Protein AF-A0AAD7P7H9-F1 (afdb_monomer_lite)

Structure (mmCIF, N/CA/C/O backbone):
data_AF-A0AAD7P7H9-F1
#
_entry.id   AF-A0AAD7P7H9-F1
#
loop_
_atom_site.group_PDB
_atom_site.id
_atom_site.type_symbol
_atom_site.label_atom_id
_atom_site.label_alt_id
_atom_site.label_comp_id
_atom_site.label_asym_id
_atom_site.label_entity_id
_atom_site.label_seq_id
_atom_site.pdbx_PDB_ins_code
_atom_site.Cartn_x
_atom_site.Cartn_y
_atom_site.Cartn_z
_atom_site.occupancy
_atom_site.B_iso_or_equiv
_atom_site.auth_seq_id
_atom_site.auth_comp_id
_atom_site.auth_asym_id
_atom_site.auth_atom_id
_atom_site.pdbx_PDB_model_num
ATOM 1 N N . MET A 1 1 ? 11.886 15.398 31.181 1.00 36.56 1 MET A N 1
ATOM 2 C CA . MET A 1 1 ? 11.566 13.992 30.865 1.00 36.56 1 MET A CA 1
ATOM 3 C C . MET A 1 1 ? 10.344 13.972 29.964 1.00 36.56 1 MET A C 1
ATOM 5 O O . MET A 1 1 ? 9.251 14.225 30.455 1.00 36.56 1 MET A O 1
ATOM 9 N N . GLU A 1 2 ? 10.513 13.725 28.666 1.00 51.44 2 GLU A N 1
ATOM 10 C CA . GLU A 1 2 ? 9.370 13.454 27.787 1.00 51.44 2 GLU A CA 1
ATOM 11 C C . GLU A 1 2 ? 8.887 12.029 28.065 1.00 51.44 2 GLU A C 1
ATOM 13 O O . GLU A 1 2 ? 9.655 11.069 28.006 1.00 51.44 2 GLU A O 1
ATOM 18 N N . LYS A 1 3 ? 7.633 11.903 28.496 1.00 58.50 3 LYS A N 1
ATOM 19 C CA . LYS A 1 3 ? 7.016 10.623 28.843 1.00 58.50 3 LYS A CA 1
ATOM 20 C C . LYS A 1 3 ? 6.743 9.884 27.528 1.00 58.50 3 LYS A C 1
ATOM 22 O O . LYS A 1 3 ? 5.999 10.434 26.716 1.00 58.50 3 LYS A O 1
ATOM 27 N N . PRO A 1 4 ? 7.311 8.689 27.282 1.00 57.53 4 PRO A N 1
ATOM 28 C CA . PRO A 1 4 ? 7.055 7.982 26.038 1.00 57.53 4 PRO A CA 1
ATOM 29 C C . PRO A 1 4 ? 5.578 7.594 26.018 1.00 57.53 4 PRO A C 1
ATOM 31 O O . PRO A 1 4 ? 5.137 6.720 26.766 1.00 57.53 4 PRO A O 1
ATOM 34 N N . PHE A 1 5 ? 4.793 8.288 25.197 1.00 57.47 5 PHE A N 1
ATOM 35 C CA . PHE A 1 5 ? 3.492 7.783 24.796 1.00 57.47 5 PHE A CA 1
ATOM 36 C C . PHE A 1 5 ? 3.759 6.504 23.999 1.00 57.47 5 PHE A C 1
ATOM 38 O O . PHE A 1 5 ? 4.556 6.554 23.058 1.00 57.47 5 PHE A O 1
ATOM 45 N N . PRO A 1 6 ? 3.148 5.358 24.346 1.00 56.16 6 PRO A N 1
ATOM 46 C CA . PRO A 1 6 ? 3.169 4.215 23.453 1.00 56.16 6 PRO A CA 1
ATOM 47 C C . PRO A 1 6 ? 2.496 4.678 22.164 1.00 56.16 6 PRO A C 1
ATOM 49 O O . PRO A 1 6 ? 1.292 4.933 22.136 1.00 56.16 6 PRO A O 1
ATOM 52 N N . THR A 1 7 ? 3.294 4.882 21.120 1.00 59.84 7 THR A N 1
ATOM 53 C CA . THR A 1 7 ? 2.802 5.239 19.799 1.00 59.84 7 THR A CA 1
ATOM 54 C C . THR A 1 7 ? 2.010 4.040 19.308 1.00 59.84 7 THR A C 1
ATOM 56 O O . THR A 1 7 ? 2.563 3.052 18.826 1.00 59.84 7 THR A O 1
ATOM 59 N N . ALA A 1 8 ? 0.693 4.078 19.514 1.00 63.03 8 ALA A N 1
ATOM 60 C CA . ALA A 1 8 ? -0.203 3.134 18.877 1.00 63.03 8 ALA A CA 1
ATOM 61 C C . ALA A 1 8 ? 0.112 3.203 17.382 1.00 63.03 8 ALA A C 1
ATOM 63 O O . ALA A 1 8 ? 0.005 4.269 16.771 1.00 63.03 8 ALA A O 1
ATOM 64 N N . LYS A 1 9 ? 0.616 2.099 16.821 1.00 65.94 9 LYS A N 1
ATOM 65 C CA . LYS A 1 9 ? 0.969 2.067 15.405 1.00 65.94 9 LYS A CA 1
ATOM 66 C C . LYS A 1 9 ? -0.290 2.434 14.613 1.00 65.94 9 LYS A C 1
ATOM 68 O O . LYS A 1 9 ? -1.338 1.836 14.875 1.00 65.94 9 LYS A O 1
ATOM 73 N N . PRO A 1 10 ? -0.211 3.400 13.681 1.00 76.12 10 PRO A N 1
ATOM 74 C CA . PRO A 1 10 ? -1.358 3.741 12.861 1.00 76.12 10 PRO A CA 1
ATOM 75 C C . PRO A 1 10 ? -1.836 2.490 12.121 1.00 76.12 10 PRO A C 1
ATOM 77 O O . PRO A 1 10 ? -1.031 1.647 11.711 1.00 76.12 10 PRO A O 1
ATOM 80 N N . LEU A 1 11 ? -3.152 2.352 11.970 1.00 83.50 11 LEU A N 1
ATOM 81 C CA . LEU A 1 11 ? -3.725 1.230 11.235 1.00 83.50 11 LEU A CA 1
ATOM 82 C C . LEU A 1 11 ? -3.162 1.201 9.810 1.00 83.50 11 LEU A C 1
ATOM 84 O O . LEU A 1 11 ? -3.083 2.237 9.154 1.00 83.50 11 LEU A O 1
ATOM 88 N N . CYS A 1 12 ? -2.769 0.012 9.353 1.00 90.69 12 CYS A N 1
ATOM 89 C CA . CYS A 1 12 ? -2.180 -0.221 8.031 1.00 90.69 12 CYS A CA 1
ATOM 90 C C . CYS A 1 12 ? -0.883 0.565 7.739 1.00 90.69 12 CYS A C 1
ATOM 92 O O . CYS A 1 12 ? -0.497 0.736 6.580 1.00 90.69 12 CYS A O 1
ATOM 94 N N . ALA A 1 13 ? -0.200 1.073 8.777 1.00 90.00 13 ALA A N 1
ATOM 95 C CA . ALA A 1 13 ? 1.021 1.863 8.611 1.00 90.00 13 ALA A CA 1
ATOM 96 C C . ALA A 1 13 ? 2.155 1.068 7.956 1.00 90.00 13 ALA A C 1
ATOM 98 O O . ALA A 1 13 ? 2.955 1.640 7.219 1.00 90.00 13 ALA A O 1
ATOM 99 N N . GLN A 1 14 ? 2.227 -0.241 8.208 1.00 93.19 14 GLN A N 1
ATOM 100 C CA . GLN A 1 14 ? 3.265 -1.085 7.629 1.00 93.19 14 GLN A CA 1
ATOM 101 C C . GLN A 1 14 ? 3.057 -1.265 6.122 1.00 93.19 14 GLN A C 1
ATOM 103 O O . GLN A 1 14 ? 4.007 -1.142 5.354 1.00 93.19 14 GLN A O 1
ATOM 108 N N . GLU A 1 15 ? 1.822 -1.512 5.693 1.00 94.50 15 GLU A N 1
ATOM 109 C CA . GLU A 1 15 ? 1.446 -1.664 4.289 1.00 94.50 15 GLU A CA 1
ATOM 110 C C . GLU A 1 15 ? 1.676 -0.356 3.525 1.00 94.50 15 GLU A C 1
ATOM 112 O O . GLU A 1 15 ? 2.248 -0.367 2.434 1.00 94.50 15 GLU A O 1
ATOM 117 N N . ALA A 1 16 ? 1.308 0.779 4.129 1.00 94.31 16 ALA A N 1
ATOM 118 C CA . ALA A 1 16 ? 1.560 2.099 3.562 1.00 94.31 16 ALA A CA 1
ATOM 119 C C . ALA A 1 16 ? 3.064 2.373 3.422 1.00 94.31 16 ALA A C 1
ATOM 121 O O . ALA A 1 16 ? 3.514 2.781 2.353 1.00 94.31 16 ALA A O 1
ATOM 122 N N . LEU A 1 17 ? 3.852 2.093 4.465 1.00 95.62 17 LEU A N 1
ATOM 123 C CA . LEU A 1 17 ? 5.305 2.257 4.434 1.00 95.62 17 LEU A CA 1
ATOM 124 C C . LEU A 1 17 ? 5.955 1.374 3.363 1.00 95.62 17 LEU A C 1
ATOM 126 O O . LEU A 1 17 ? 6.815 1.842 2.624 1.00 95.62 17 LEU A O 1
ATOM 130 N N . ASN A 1 18 ? 5.529 0.117 3.241 1.00 96.88 18 ASN A N 1
ATOM 131 C CA . ASN A 1 18 ? 6.058 -0.796 2.231 1.00 96.88 18 ASN A CA 1
ATOM 132 C C . ASN A 1 18 ? 5.779 -0.288 0.811 1.00 96.88 18 ASN A C 1
ATOM 134 O O . ASN A 1 18 ? 6.671 -0.328 -0.035 1.00 96.88 18 ASN A O 1
ATOM 138 N N . LEU A 1 19 ? 4.567 0.215 0.551 1.00 97.50 19 LEU A N 1
ATOM 139 C CA . LEU A 1 19 ? 4.215 0.797 -0.742 1.00 97.50 19 LEU A CA 1
ATOM 140 C C . LEU A 1 19 ? 5.036 2.062 -1.040 1.00 97.50 19 LEU A C 1
ATOM 142 O O . LEU A 1 19 ? 5.552 2.198 -2.148 1.00 97.50 19 LEU A O 1
ATOM 146 N N . LEU A 1 20 ? 5.193 2.952 -0.053 1.00 97.19 20 LEU A N 1
ATOM 147 C CA . LEU A 1 20 ? 6.016 4.161 -0.179 1.00 97.19 20 LEU A CA 1
ATOM 148 C C . LEU A 1 20 ? 7.480 3.821 -0.469 1.00 97.19 20 LEU A C 1
ATOM 150 O O . LEU A 1 20 ? 8.088 4.428 -1.342 1.00 97.19 20 LEU A O 1
ATOM 154 N N . ASN A 1 21 ? 8.035 2.818 0.208 1.00 97.88 21 ASN A N 1
ATOM 155 C CA . ASN A 1 21 ? 9.392 2.363 -0.070 1.00 97.88 21 ASN A CA 1
ATOM 156 C C . ASN A 1 21 ? 9.495 1.780 -1.486 1.00 97.88 21 ASN A C 1
ATOM 158 O O . ASN A 1 21 ? 10.422 2.127 -2.210 1.00 97.88 21 ASN A O 1
ATOM 162 N N . CYS A 1 22 ? 8.518 0.978 -1.922 1.00 97.88 22 CYS A N 1
ATOM 163 C CA . CYS A 1 22 ? 8.509 0.388 -3.262 1.00 97.88 22 CYS A CA 1
ATOM 164 C C . CYS A 1 22 ? 8.581 1.436 -4.380 1.00 97.88 22 CYS A C 1
ATOM 166 O O . CYS A 1 22 ? 9.366 1.285 -5.309 1.00 97.88 22 CYS A O 1
ATOM 168 N N . VAL A 1 23 ? 7.823 2.535 -4.281 1.00 97.81 23 VAL A N 1
ATOM 169 C CA . VAL A 1 23 ? 7.850 3.589 -5.315 1.00 97.81 23 VAL A CA 1
ATOM 170 C C . VAL A 1 23 ? 9.165 4.373 -5.357 1.00 97.81 23 VAL A C 1
ATOM 172 O O . VAL A 1 23 ? 9.430 5.056 -6.343 1.00 97.81 23 VAL A O 1
ATOM 175 N N . THR A 1 24 ? 9.992 4.278 -4.312 1.00 97.81 24 THR A N 1
ATOM 176 C CA . THR A 1 24 ? 11.340 4.870 -4.284 1.00 97.81 24 THR A CA 1
ATOM 177 C C . THR A 1 24 ? 12.429 3.919 -4.779 1.00 97.81 24 THR A C 1
ATOM 179 O O . THR A 1 24 ? 13.565 4.349 -4.980 1.00 97.81 24 THR A O 1
ATOM 182 N N . GLU A 1 25 ? 12.115 2.635 -4.978 1.00 96.69 25 GLU A N 1
ATOM 183 C CA . GLU A 1 25 ? 13.089 1.658 -5.459 1.00 96.69 25 GLU A CA 1
ATOM 184 C C . GLU A 1 25 ? 13.501 1.943 -6.910 1.00 96.69 25 GLU A C 1
ATOM 186 O O . GLU A 1 25 ? 12.725 2.413 -7.742 1.00 96.69 25 GLU A O 1
ATOM 191 N N . SER A 1 26 ? 14.766 1.656 -7.212 1.00 95.25 26 SER A N 1
ATOM 192 C CA . SER A 1 26 ? 15.346 1.769 -8.549 1.00 95.25 26 SER A CA 1
ATOM 193 C C . SER A 1 26 ? 16.149 0.498 -8.847 1.00 95.25 26 SER A C 1
ATOM 195 O O . SER A 1 26 ? 17.114 0.227 -8.129 1.00 95.25 26 SER A O 1
ATOM 197 N N . PRO A 1 27 ? 15.784 -0.289 -9.876 1.00 94.12 27 PRO A N 1
ATOM 198 C CA . PRO A 1 27 ? 14.726 -0.027 -10.856 1.00 94.12 27 PRO A CA 1
ATOM 199 C C . PRO A 1 27 ? 13.315 -0.121 -10.255 1.00 94.12 27 PRO A C 1
ATOM 201 O O . PRO A 1 27 ? 13.073 -0.895 -9.333 1.00 94.12 27 PRO A O 1
ATOM 204 N N . PHE A 1 28 ? 12.388 0.666 -10.803 1.00 96.44 28 PHE A N 1
ATOM 205 C CA . PHE A 1 28 ? 10.984 0.619 -10.406 1.00 96.44 28 PHE A CA 1
ATOM 206 C C . PHE A 1 28 ? 10.338 -0.690 -10.880 1.00 96.44 28 PHE A C 1
ATOM 208 O O . PHE A 1 28 ? 10.320 -0.979 -12.077 1.00 96.44 28 PHE A O 1
ATOM 215 N N . ASP A 1 29 ? 9.784 -1.458 -9.941 1.00 97.12 29 ASP A N 1
ATOM 216 C CA . ASP A 1 29 ? 9.038 -2.690 -10.209 1.00 97.12 29 ASP A CA 1
ATOM 217 C C . ASP A 1 29 ? 7.536 -2.448 -9.993 1.00 97.12 29 ASP A C 1
ATOM 219 O O . ASP A 1 29 ? 7.016 -2.467 -8.871 1.00 97.12 29 ASP A O 1
ATOM 223 N N . GLN A 1 30 ? 6.829 -2.207 -11.097 1.00 97.31 30 GLN A N 1
ATOM 224 C CA . GLN A 1 30 ? 5.405 -1.886 -11.080 1.00 97.31 30 GLN A CA 1
ATOM 225 C C . GLN A 1 30 ? 4.550 -3.022 -10.496 1.00 97.31 30 GLN A C 1
ATOM 227 O O . GLN A 1 30 ? 3.648 -2.756 -9.700 1.00 97.31 30 GLN A O 1
ATOM 232 N N . ASP A 1 31 ? 4.828 -4.278 -10.850 1.00 97.94 31 ASP A N 1
ATOM 233 C CA . ASP A 1 31 ? 4.071 -5.446 -10.381 1.00 97.94 31 ASP A CA 1
ATOM 234 C C . ASP A 1 31 ? 4.277 -5.696 -8.884 1.00 97.94 31 ASP A C 1
ATOM 236 O O . ASP A 1 31 ? 3.355 -6.101 -8.163 1.00 97.94 31 ASP A O 1
ATOM 240 N N . LYS A 1 32 ? 5.484 -5.439 -8.372 1.00 97.12 32 LYS A N 1
ATOM 241 C CA . LYS A 1 32 ? 5.754 -5.453 -6.932 1.00 97.12 32 LYS A CA 1
ATOM 242 C C . LYS A 1 32 ? 4.948 -4.374 -6.211 1.00 97.12 32 LYS A C 1
ATOM 244 O O . LYS A 1 32 ? 4.254 -4.694 -5.243 1.00 97.12 32 LYS A O 1
ATOM 249 N N . CYS A 1 33 ? 4.983 -3.128 -6.681 1.00 97.81 33 CYS A N 1
ATOM 250 C CA . CYS A 1 33 ? 4.259 -2.045 -6.012 1.00 97.81 33 CYS A CA 1
ATOM 251 C C . CYS A 1 33 ? 2.738 -2.226 -6.108 1.00 97.81 33 CYS A C 1
ATOM 253 O O . CYS A 1 33 ? 2.025 -1.939 -5.146 1.00 97.81 33 CYS A O 1
ATOM 255 N N . LEU A 1 34 ? 2.230 -2.783 -7.211 1.00 98.12 34 LEU A N 1
ATOM 256 C CA . LEU A 1 34 ? 0.810 -3.089 -7.362 1.00 98.12 34 LEU A CA 1
ATOM 257 C C . LEU A 1 34 ? 0.341 -4.141 -6.343 1.00 98.12 34 LEU A C 1
ATOM 259 O O . LEU A 1 34 ? -0.710 -3.976 -5.725 1.00 98.12 34 LEU A O 1
ATOM 263 N N . ARG A 1 35 ? 1.140 -5.185 -6.087 1.00 98.25 35 ARG A N 1
ATOM 264 C CA . ARG A 1 35 ? 0.845 -6.175 -5.033 1.00 98.25 35 ARG A CA 1
ATOM 265 C C . ARG A 1 35 ? 0.795 -5.545 -3.640 1.00 98.25 35 ARG A C 1
ATOM 267 O O . ARG A 1 35 ? -0.107 -5.853 -2.861 1.00 98.25 35 ARG A O 1
ATOM 274 N N . LEU A 1 36 ? 1.711 -4.623 -3.343 1.00 98.06 36 LEU A N 1
ATOM 275 C CA . LEU A 1 36 ? 1.711 -3.881 -2.077 1.00 98.06 36 LEU A CA 1
ATOM 276 C C . LEU A 1 36 ? 0.492 -2.955 -1.951 1.00 98.06 36 LEU A C 1
ATOM 278 O O . LEU A 1 36 ? -0.090 -2.855 -0.872 1.00 98.06 36 LEU A O 1
ATOM 282 N N . LEU A 1 37 ? 0.041 -2.346 -3.053 1.00 97.56 37 LEU A N 1
ATOM 283 C CA . LEU A 1 37 ? -1.198 -1.566 -3.086 1.00 97.56 37 LEU A CA 1
ATOM 284 C C . LEU A 1 37 ? -2.431 -2.429 -2.780 1.00 97.56 37 LEU A C 1
ATOM 286 O O . LEU A 1 37 ? -3.306 -1.997 -2.028 1.00 97.56 37 LEU A O 1
ATOM 290 N N . HIS A 1 38 ? -2.510 -3.644 -3.329 1.00 97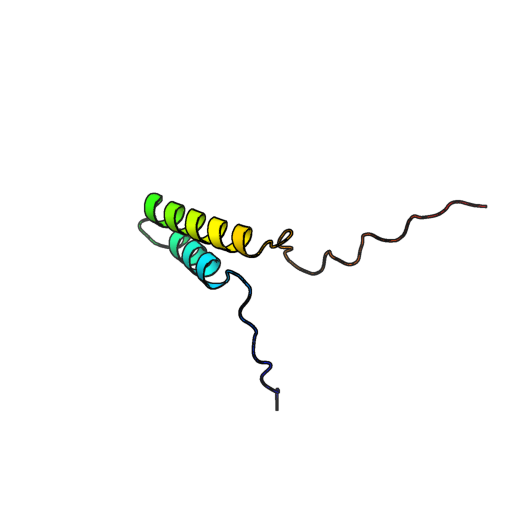.75 38 HIS A N 1
ATOM 291 C CA . HIS A 1 38 ? -3.598 -4.574 -3.012 1.00 97.75 38 HIS A CA 1
ATOM 292 C C . 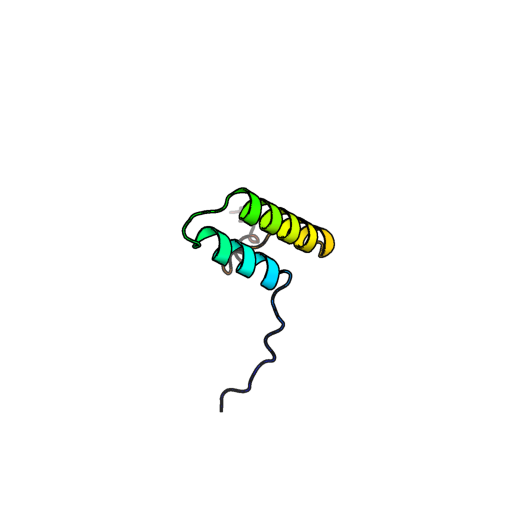HIS A 1 38 ? -3.608 -4.954 -1.529 1.00 97.75 38 HIS A C 1
ATOM 294 O O . HIS A 1 38 ? -4.663 -4.889 -0.901 1.00 97.75 38 HIS A O 1
ATOM 300 N N . SER A 1 39 ? -2.440 -5.238 -0.950 1.00 96.12 39 SER A N 1
ATOM 301 C CA . SER A 1 39 ? -2.311 -5.519 0.485 1.00 96.12 39 SER A CA 1
ATOM 302 C C . SER A 1 39 ? -2.756 -4.332 1.352 1.00 96.12 39 SER A C 1
ATOM 304 O O . SER A 1 39 ? -3.535 -4.501 2.293 1.00 96.12 39 SER A O 1
ATOM 306 N N . LEU A 1 40 ? -2.364 -3.105 0.988 1.00 95.25 40 LEU A N 1
ATOM 307 C CA . LEU A 1 40 ? -2.835 -1.897 1.667 1.00 95.25 40 LEU A CA 1
ATOM 308 C C . LEU A 1 40 ? -4.361 -1.755 1.571 1.00 95.25 40 LEU A C 1
ATOM 310 O O . LEU A 1 40 ? -5.019 -1.472 2.573 1.00 95.25 40 LEU A O 1
ATOM 314 N N . ARG A 1 41 ? -4.940 -1.991 0.386 1.00 94.38 41 ARG A N 1
ATOM 315 C CA . ARG A 1 41 ? -6.393 -1.953 0.167 1.00 94.38 41 ARG A CA 1
ATOM 316 C C . ARG A 1 41 ? -7.128 -2.965 1.049 1.00 94.38 41 ARG A C 1
ATOM 318 O O . ARG A 1 41 ? -8.150 -2.621 1.645 1.00 94.38 41 ARG A O 1
ATOM 325 N N . GLU A 1 42 ? -6.635 -4.194 1.138 1.00 94.38 42 GLU A N 1
ATOM 326 C CA . GLU A 1 42 ? -7.208 -5.236 1.998 1.00 94.38 42 GLU A CA 1
ATOM 327 C C . GLU A 1 42 ? -7.180 -4.825 3.471 1.00 94.38 42 GLU A C 1
ATOM 329 O O . GLU A 1 42 ? -8.198 -4.932 4.158 1.00 94.38 42 GLU A O 1
ATOM 334 N N . CYS A 1 43 ? -6.066 -4.260 3.943 1.00 91.88 43 CYS A N 1
ATOM 335 C CA . CYS A 1 43 ? -5.964 -3.782 5.317 1.00 91.88 43 CYS A CA 1
ATOM 336 C C . CYS A 1 43 ? -6.984 -2.668 5.620 1.00 91.88 43 CYS A C 1
ATOM 338 O O . CYS A 1 43 ? -7.750 -2.767 6.582 1.00 91.88 43 CYS A O 1
ATOM 340 N N . VAL A 1 44 ? -7.065 -1.623 4.783 1.00 90.94 44 VAL A N 1
ATOM 341 C CA . VAL A 1 44 ? -7.944 -0.469 5.065 1.00 90.94 44 VAL A CA 1
ATOM 342 C C . VAL A 1 44 ? -9.430 -0.814 4.954 1.00 90.94 44 VAL A C 1
ATOM 344 O O . VAL A 1 44 ? -10.251 -0.293 5.712 1.00 90.94 44 VAL A O 1
ATOM 347 N N . THR A 1 45 ? -9.789 -1.720 4.041 1.00 88.81 45 THR A N 1
ATOM 348 C CA . THR A 1 45 ? -11.173 -2.192 3.896 1.00 88.81 45 THR A CA 1
ATOM 349 C C . THR A 1 45 ? -11.585 -3.098 5.055 1.00 88.81 45 THR A C 1
ATOM 351 O O . THR A 1 45 ? -12.700 -2.957 5.562 1.00 88.81 45 THR A O 1
ATOM 354 N N . SER A 1 46 ? -10.678 -3.948 5.548 1.00 86.44 46 SER A N 1
ATOM 355 C CA . SER A 1 46 ? -10.918 -4.818 6.710 1.00 86.44 46 SER A CA 1
ATOM 356 C C . SER A 1 46 ? -11.094 -4.025 8.007 1.00 86.44 46 SER A C 1
ATOM 358 O O . SER A 1 46 ? -11.962 -4.336 8.820 1.00 86.44 46 SER A O 1
ATOM 360 N N . GLN A 1 47 ? -10.331 -2.941 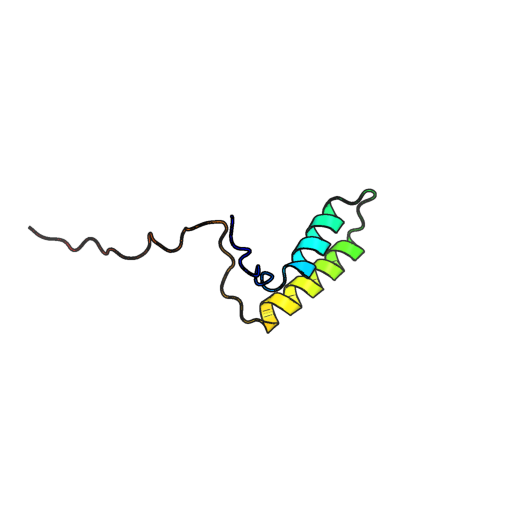8.168 1.00 79.56 47 GLN A N 1
ATOM 361 C CA . GLN A 1 47 ? -10.371 -2.084 9.356 1.00 79.56 47 GLN A CA 1
ATOM 362 C C . GLN A 1 47 ? -11.531 -1.067 9.351 1.00 79.56 47 GLN A C 1
ATOM 364 O O . GLN A 1 47 ? -11.657 -0.284 10.293 1.00 79.56 47 GLN A O 1
ATOM 369 N N . LYS A 1 48 ? -12.391 -1.061 8.315 1.00 73.62 48 LYS A N 1
ATOM 370 C CA . LYS A 1 48 ? -13.506 -0.105 8.127 1.00 73.62 48 LYS A CA 1
ATOM 371 C C . LYS A 1 48 ? -13.082 1.363 8.277 1.00 73.62 48 LYS A C 1
ATOM 373 O O . LYS A 1 48 ? -13.855 2.187 8.773 1.00 73.62 48 LYS A O 1
ATOM 378 N N . VAL A 1 49 ? -11.857 1.698 7.870 1.00 67.19 49 VAL A N 1
ATOM 379 C CA . VAL A 1 49 ? -11.324 3.050 8.060 1.00 67.19 49 VAL A CA 1
ATOM 380 C C . VAL A 1 49 ? -12.112 4.013 7.170 1.00 67.19 49 VAL A C 1
ATOM 382 O O . VAL A 1 49 ? -12.102 3.902 5.943 1.00 67.19 49 VAL A O 1
ATOM 385 N N . LYS A 1 50 ? -12.847 4.943 7.785 1.00 62.19 50 LYS A N 1
ATOM 386 C CA . LYS A 1 50 ? -13.489 6.048 7.067 1.00 62.19 50 LYS A CA 1
ATOM 387 C C . LYS A 1 50 ? -12.387 7.0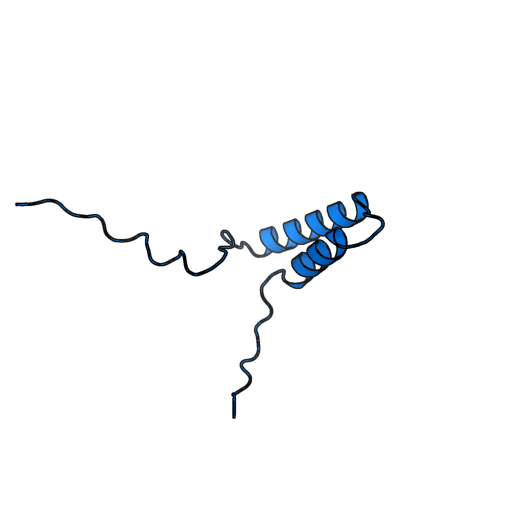57 6.748 1.00 62.19 50 LYS A C 1
ATOM 389 O O . LYS A 1 50 ? -11.671 7.429 7.661 1.00 62.19 50 LYS A O 1
ATOM 394 N N . LYS A 1 51 ? -12.234 7.385 5.458 1.00 64.19 51 LYS A N 1
ATOM 395 C CA . LYS A 1 51 ? -11.319 8.369 4.833 1.00 64.19 51 LYS A CA 1
ATOM 396 C C . LYS A 1 51 ? -10.151 8.872 5.702 1.00 64.19 51 LYS A C 1
ATOM 398 O O . LYS A 1 51 ? -10.347 9.591 6.670 1.00 64.19 51 LYS A O 1
ATOM 403 N N . PHE A 1 52 ? -8.927 8.594 5.265 1.00 69.06 52 PHE A N 1
ATOM 404 C CA . PHE A 1 52 ? -7.738 9.230 5.831 1.00 69.06 52 PHE A CA 1
ATOM 405 C C . PHE A 1 52 ? -7.703 10.716 5.447 1.00 69.06 52 PHE A C 1
ATOM 407 O O . PHE A 1 52 ? -7.857 11.047 4.271 1.00 69.06 52 PHE A O 1
ATOM 414 N N . SER A 1 53 ? -7.472 11.585 6.427 1.00 72.50 53 SER A N 1
ATOM 415 C CA . SER A 1 53 ? -7.262 13.021 6.226 1.00 72.50 53 SER A CA 1
ATOM 416 C C . SER A 1 53 ? -5.796 13.354 6.478 1.00 72.50 53 SER A C 1
ATOM 418 O O . SER A 1 53 ? -5.206 12.890 7.455 1.00 72.50 53 SER A O 1
ATOM 420 N N . LEU A 1 54 ? -5.196 14.150 5.596 1.00 57.19 54 LEU A N 1
ATOM 421 C CA . LEU A 1 54 ? -3.882 14.735 5.836 1.00 57.19 54 LEU A CA 1
ATOM 422 C C . LEU A 1 54 ? -4.106 16.025 6.643 1.00 57.19 54 LEU A C 1
ATOM 424 O O . LEU A 1 54 ? -4.512 17.033 6.074 1.00 57.19 54 LEU A O 1
ATOM 428 N N . THR A 1 55 ? -3.868 15.957 7.961 1.00 58.25 55 THR A N 1
ATOM 429 C CA . THR A 1 55 ? -3.953 17.080 8.926 1.00 58.25 55 THR A CA 1
ATOM 430 C C . THR A 1 55 ? -5.389 17.531 9.279 1.00 58.25 55 THR A C 1
ATOM 432 O O . THR A 1 55 ? -6.316 17.307 8.507 1.00 58.25 55 THR A O 1
ATOM 435 N N . ASP A 1 56 ? -5.564 18.112 10.481 1.00 53.34 56 ASP A N 1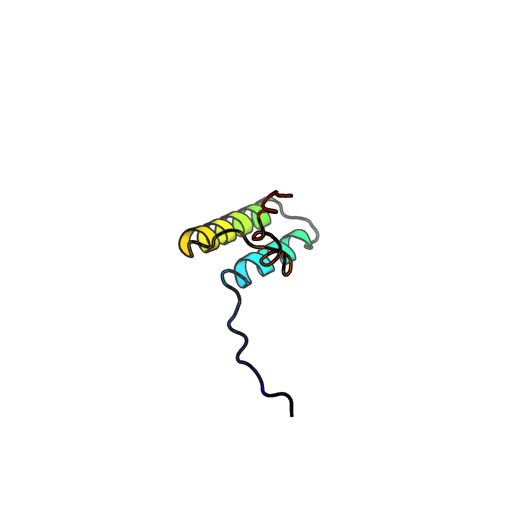
ATOM 436 C CA . ASP A 1 56 ? -6.778 18.640 11.151 1.00 53.34 56 ASP A CA 1
ATOM 437 C C . ASP A 1 56 ? -7.779 19.445 10.279 1.00 53.34 56 ASP A C 1
ATOM 439 O O . ASP A 1 56 ? -8.065 20.614 10.531 1.00 53.34 56 ASP A O 1
ATOM 443 N N . GLN A 1 57 ? -8.392 18.841 9.263 1.00 47.47 57 GLN A N 1
ATOM 444 C CA . GLN A 1 57 ? -9.566 19.416 8.594 1.00 47.47 57 GLN A CA 1
ATOM 445 C C . GLN A 1 57 ? -10.893 19.000 9.251 1.00 47.47 57 GLN A C 1
ATOM 447 O O . GLN A 1 57 ? -11.958 19.330 8.740 1.00 47.47 57 GLN A O 1
ATOM 452 N N . GLU A 1 58 ? -10.866 18.329 10.408 1.00 50.41 58 GLU A N 1
ATOM 453 C CA . GLU A 1 58 ? -12.081 17.828 11.074 1.00 50.41 58 GLU A CA 1
ATOM 454 C C . GLU A 1 58 ? -12.817 18.877 11.941 1.00 50.41 58 GLU A C 1
ATOM 456 O O . GLU A 1 58 ? -13.788 18.545 12.610 1.00 50.41 58 GLU A O 1
ATOM 461 N N . GLN A 1 59 ? -12.431 20.164 11.924 1.00 48.03 59 GLN A N 1
ATOM 462 C CA . GLN A 1 59 ? -13.097 21.193 12.752 1.00 48.03 59 GLN A CA 1
ATOM 463 C C . GLN A 1 59 ? -13.738 22.383 12.017 1.00 48.03 59 GLN A C 1
ATOM 465 O O . GLN A 1 59 ? -14.225 23.296 12.681 1.00 48.03 59 GLN A O 1
ATOM 470 N N . GLN A 1 60 ? -13.829 22.398 10.682 1.00 46.47 60 GLN A N 1
ATOM 471 C CA . GLN A 1 60 ? -14.496 23.504 9.961 1.00 46.47 60 GLN A CA 1
ATOM 472 C C . GLN A 1 60 ? -15.818 23.151 9.269 1.00 46.47 60 GLN A C 1
ATOM 474 O O . GLN A 1 60 ? -16.305 23.935 8.461 1.00 46.47 60 GLN A O 1
ATOM 479 N N . GLU A 1 61 ? -16.471 22.048 9.632 1.00 50.1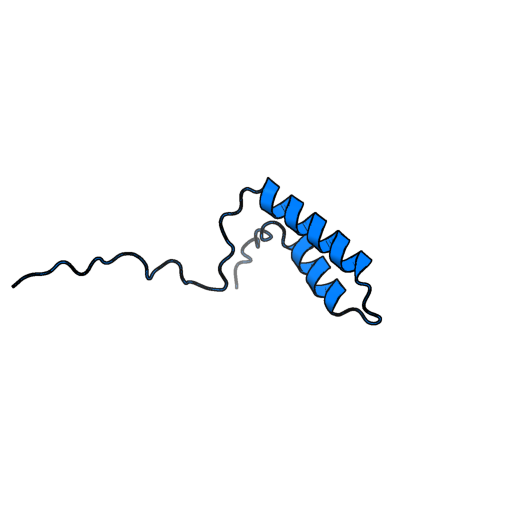6 61 GLU A N 1
ATOM 480 C CA . GLU A 1 61 ? -17.830 21.767 9.151 1.00 50.16 61 GLU A CA 1
ATOM 481 C C . GLU A 1 61 ? -18.825 21.639 10.313 1.00 50.16 61 GLU A C 1
ATOM 483 O O . GLU A 1 61 ? -19.331 20.564 10.597 1.00 50.16 61 GLU A O 1
ATOM 488 N N . ALA A 1 62 ? -19.087 22.749 11.020 1.00 50.62 62 ALA A N 1
ATOM 489 C CA . ALA A 1 62 ? -20.328 22.954 11.785 1.00 50.62 62 ALA A CA 1
ATOM 490 C C . ALA A 1 62 ? -20.481 24.399 12.307 1.00 50.62 62 ALA A C 1
ATOM 492 O O . ALA A 1 62 ? -20.407 24.637 13.510 1.00 50.62 62 ALA A O 1
ATOM 493 N N . LYS A 1 63 ? -20.787 25.370 11.437 1.00 45.22 63 LYS A N 1
ATOM 494 C CA . LYS A 1 63 ? -21.732 26.446 11.802 1.00 45.22 63 LYS A CA 1
ATOM 495 C C . LYS A 1 63 ? -22.600 26.802 10.590 1.00 45.22 63 LYS A C 1
ATOM 497 O O . LYS A 1 63 ? -22.095 27.434 9.665 1.00 45.22 63 LYS A O 1
ATOM 502 N N . PRO A 1 64 ? -23.894 26.434 10.576 1.00 48.00 64 PRO A N 1
ATOM 503 C CA . PRO A 1 64 ? -24.833 27.042 9.650 1.00 48.00 64 PRO A CA 1
ATOM 504 C C . PRO A 1 64 ? -24.997 28.497 10.090 1.00 48.00 64 PRO A C 1
ATOM 506 O O . PRO A 1 64 ? -25.413 28.769 11.218 1.00 48.00 64 PRO A O 1
ATOM 509 N N . ASN A 1 65 ? -24.608 29.438 9.232 1.00 48.78 65 ASN A N 1
ATOM 510 C CA . ASN A 1 65 ? -24.879 30.848 9.467 1.00 48.78 65 ASN A CA 1
ATOM 511 C C . ASN A 1 65 ? -26.395 31.047 9.320 1.00 48.78 65 ASN A C 1
ATOM 513 O O . ASN A 1 65 ? -26.925 31.095 8.212 1.00 48.78 65 ASN A O 1
ATOM 517 N N . GLY A 1 66 ? -27.097 31.020 10.452 1.00 48.47 66 GLY A N 1
ATOM 518 C CA . GLY A 1 66 ? -28.519 31.310 10.546 1.00 48.47 66 GLY A CA 1
ATOM 519 C C . GLY A 1 66 ? -28.754 32.807 10.380 1.00 48.47 66 GLY A C 1
ATOM 520 O O . GLY A 1 66 ? -28.168 33.620 11.086 1.00 48.47 66 GLY A O 1
ATOM 521 N N . ASN A 1 67 ? -29.611 33.142 9.424 1.00 53.94 67 ASN A N 1
ATOM 522 C CA . ASN A 1 67 ? -30.044 34.492 9.070 1.00 53.94 67 ASN A CA 1
ATOM 523 C C . ASN A 1 67 ? -30.734 35.241 10.236 1.00 53.94 67 ASN A C 1
ATOM 525 O O . ASN A 1 67 ? -31.265 34.593 11.140 1.00 53.94 67 ASN A O 1
ATOM 529 N N . LYS A 1 68 ? -30.892 36.573 10.049 1.00 43.31 68 LYS A N 1
ATOM 530 C CA . LYS A 1 68 ? -31.816 37.548 10.705 1.00 43.31 68 LYS A CA 1
ATOM 531 C C . LYS A 1 68 ? -31.092 38.476 11.707 1.00 43.31 68 LYS A C 1
ATOM 533 O O . LYS A 1 68 ? -30.381 37.985 12.569 1.00 43.31 68 LYS A O 1
ATOM 538 N N . SER A 1 69 ? -31.192 39.809 11.657 1.00 40.06 69 SER A N 1
ATOM 539 C CA . SER A 1 69 ? -32.241 40.714 11.168 1.00 40.06 69 SER A CA 1
ATOM 540 C C . SER A 1 69 ? -31.674 42.069 10.749 1.00 40.06 69 SER A C 1
ATOM 542 O O . SER A 1 69 ? -30.549 42.386 11.190 1.00 40.06 69 SER A O 1
#

InterPro domains:
  IPR009069 Cysteine alpha-hairpin motif superfamily [SSF47072] (10-45)

Secondary structure (DSSP, 8-state):
--------PPTTHHHHHHHHHHHH-SS--HHHHHHHHHHHHHHHHHTT-----SSS-TTSS--------

Organism: Quillaja saponaria (NCBI:txid32244)

Radius of gyration: 19.08 Å; chains: 1; bounding box: 48×47×42 Å

Foldseek 3Di:
DPDDDPPPQPFLNVLVVLLVVQCVDPVRDPVSSVVSVVVSVVRCVVVVDDDDDDDPPPPPPDDDPDDDD

Sequence (69 aa):
MEKPFPTAKPLCAQEALNLLNCVTESPFDQDKCLRLLHSLRECVTSQKVKKFSLTDQEQQEAKPNGNKS

pLDDT: mean 76.57, std 20.77, range [36.56, 98.25]